Protein AF-A0A809SXU4-F1 (afdb_monomer_lite)

pLDDT: mean 78.51, std 15.18, range [41.0, 93.62]

Radius of gyration: 14.76 Å; chains: 1; bounding box: 30×31×52 Å

Foldseek 3Di:
DDPPPPPPVLQLEEEEAECCVVVACPPPAPQSYQEYEYEHEQPPPDYDDDPVRHHPNHHYHYHYQHDDDPCSSVVVSVVVVVVCVVVVSPHYDYDYDD

Organism: Klebsiella pneumoniae (NCBI:txid573)

Structure (mmCIF, N/CA/C/O backbone):
data_AF-A0A809SXU4-F1
#
_entry.id   AF-A0A809SXU4-F1
#
loop_
_atom_site.group_PDB
_atom_site.id
_atom_site.type_symbol
_atom_site.label_atom_id
_atom_site.label_alt_id
_atom_site.label_comp_id
_atom_site.label_asym_id
_atom_site.label_entity_id
_atom_site.label_seq_id
_atom_site.pdbx_PDB_ins_code
_atom_site.Cartn_x
_atom_site.Cartn_y
_atom_site.Cartn_z
_atom_site.occupancy
_atom_site.B_iso_or_equiv
_atom_site.auth_seq_id
_atom_site.auth_comp_id
_atom_site.auth_asym_id
_atom_site.auth_atom_id
_atom_site.pdbx_PDB_model_num
ATOM 1 N N . MET A 1 1 ? -11.048 12.359 38.877 1.00 41.00 1 MET A N 1
ATOM 2 C CA . MET A 1 1 ? -10.038 11.757 37.990 1.00 41.00 1 MET A CA 1
ATOM 3 C C . MET A 1 1 ? -10.688 11.734 36.630 1.00 41.00 1 MET A C 1
ATOM 5 O O . MET A 1 1 ? -11.607 10.958 36.426 1.00 41.00 1 MET A O 1
ATOM 9 N N . GLU A 1 2 ? -10.363 12.722 35.806 1.00 42.03 2 GLU A N 1
ATOM 10 C CA . GLU A 1 2 ? -10.868 12.820 34.439 1.00 42.03 2 GLU A CA 1
ATOM 11 C C . GLU A 1 2 ? -10.062 11.820 33.613 1.00 42.03 2 GLU A C 1
ATOM 13 O O . GLU A 1 2 ? -8.846 11.960 33.468 1.00 42.03 2 GLU A O 1
ATOM 18 N N . GLU A 1 3 ? -10.713 10.744 33.179 1.00 43.44 3 GLU A N 1
ATOM 19 C CA . GLU A 1 3 ? -10.144 9.851 32.179 1.00 43.44 3 GLU A CA 1
ATOM 20 C C . GLU A 1 3 ? -10.038 10.647 30.880 1.00 43.44 3 GLU A C 1
ATOM 22 O O . GLU A 1 3 ? -11.036 10.948 30.225 1.00 43.44 3 GLU A O 1
ATOM 27 N N . ASN A 1 4 ? -8.811 11.040 30.544 1.00 41.62 4 ASN A N 1
ATOM 28 C CA . ASN A 1 4 ? -8.479 11.645 29.265 1.00 41.62 4 ASN A CA 1
ATOM 29 C C . ASN A 1 4 ? -8.677 10.590 28.171 1.00 41.62 4 ASN A C 1
ATOM 31 O O . ASN A 1 4 ? -7.734 9.911 27.771 1.00 41.62 4 ASN A O 1
ATOM 35 N N . ASN A 1 5 ? -9.913 10.435 27.703 1.00 47.47 5 ASN A N 1
ATOM 36 C CA . ASN A 1 5 ? -10.215 9.705 26.484 1.00 47.47 5 ASN A CA 1
ATOM 37 C C . ASN A 1 5 ? -9.682 10.525 25.309 1.00 47.47 5 ASN A C 1
ATOM 39 O O . ASN A 1 5 ? -10.404 11.297 24.684 1.00 47.47 5 ASN A O 1
ATOM 43 N N . THR A 1 6 ? -8.400 10.349 24.989 1.00 44.56 6 THR A N 1
ATOM 44 C CA . THR A 1 6 ? -7.902 10.603 23.640 1.00 44.56 6 THR A CA 1
ATOM 45 C C . THR A 1 6 ? -8.509 9.533 22.740 1.00 44.56 6 THR A C 1
ATOM 47 O O . THR A 1 6 ? -7.860 8.551 22.386 1.00 44.56 6 THR A O 1
ATOM 50 N N . SER A 1 7 ? -9.791 9.688 22.413 1.00 44.38 7 SER A N 1
ATOM 51 C CA . SER A 1 7 ? -10.376 9.051 21.246 1.00 44.38 7 SER A CA 1
ATOM 52 C C . SER A 1 7 ? -9.749 9.736 20.041 1.00 44.38 7 SER A C 1
ATOM 54 O O . SER A 1 7 ? -10.315 10.659 19.462 1.00 44.38 7 SER A O 1
ATOM 56 N N . THR A 1 8 ? -8.524 9.343 19.703 1.00 49.75 8 THR A N 1
ATOM 57 C CA . THR A 1 8 ? -8.031 9.511 18.344 1.00 49.75 8 THR A CA 1
ATOM 58 C C . THR A 1 8 ? -9.122 8.909 17.475 1.00 49.75 8 THR A C 1
ATOM 60 O O . THR A 1 8 ? -9.437 7.727 17.636 1.00 49.75 8 THR A O 1
ATOM 63 N N . ASP A 1 9 ? -9.780 9.722 16.650 1.00 54.47 9 ASP A N 1
ATOM 64 C CA . ASP A 1 9 ? -10.767 9.225 15.705 1.00 54.47 9 ASP A CA 1
ATOM 65 C C . ASP A 1 9 ? -10.080 8.111 14.917 1.00 54.47 9 ASP A C 1
ATOM 67 O O . ASP A 1 9 ? -9.191 8.381 14.102 1.00 54.47 9 ASP A O 1
ATOM 71 N N . LYS A 1 10 ? -10.454 6.851 15.198 1.00 52.56 10 LYS A N 1
ATOM 72 C CA . LYS A 1 10 ? -9.837 5.637 14.623 1.00 52.56 10 LYS A CA 1
ATOM 73 C C . LYS A 1 10 ? -9.779 5.686 13.091 1.00 52.56 10 LYS A C 1
ATOM 75 O O . LYS A 1 10 ? -9.046 4.939 12.461 1.00 52.56 10 LYS A O 1
ATOM 80 N N . ASN A 1 11 ? -10.552 6.591 12.501 1.00 60.09 11 ASN A N 1
ATOM 81 C CA . ASN A 1 11 ? -10.737 6.770 11.080 1.00 60.09 11 ASN A CA 1
ATOM 82 C C . ASN A 1 11 ? -9.772 7.767 10.407 1.00 60.09 11 ASN A C 1
ATOM 84 O O . ASN A 1 11 ? -9.939 8.035 9.223 1.00 60.09 11 ASN A O 1
ATOM 88 N N . THR A 1 12 ? -8.805 8.350 11.126 1.00 72.69 12 THR A N 1
ATOM 89 C CA . THR A 1 12 ? -7.885 9.359 10.547 1.00 72.69 12 THR A CA 1
ATOM 90 C C . THR A 1 12 ? -6.496 8.823 10.204 1.00 72.69 12 THR A C 1
ATOM 92 O O . THR A 1 12 ? -5.791 9.427 9.398 1.00 72.69 12 THR A O 1
ATOM 95 N N . LEU A 1 13 ? -6.088 7.680 10.768 1.00 85.38 13 LEU A N 1
ATOM 96 C CA . LEU A 1 13 ? -4.766 7.113 10.505 1.00 85.38 13 LEU A CA 1
ATOM 97 C C . LEU A 1 13 ? -4.748 6.336 9.187 1.00 85.38 13 LEU A C 1
ATOM 99 O O . LEU A 1 13 ? -5.533 5.407 8.987 1.00 85.38 13 LEU A O 1
ATOM 103 N N . THR A 1 14 ? -3.792 6.689 8.329 1.00 89.00 14 THR A N 1
ATOM 104 C CA . THR A 1 14 ? -3.492 5.972 7.084 1.00 89.00 14 THR A CA 1
ATOM 105 C C . THR A 1 14 ? -2.190 5.191 7.227 1.00 89.00 14 THR A C 1
ATOM 107 O O . THR A 1 14 ? -1.168 5.778 7.593 1.00 89.00 14 THR A O 1
ATOM 110 N N . ALA A 1 15 ? -2.215 3.897 6.899 1.00 90.19 15 ALA A N 1
ATOM 111 C CA . ALA A 1 15 ? -1.016 3.078 6.744 1.00 90.19 15 ALA A CA 1
ATOM 112 C C . ALA A 1 15 ? -0.621 2.968 5.268 1.00 90.19 15 ALA A C 1
ATOM 114 O O . ALA A 1 15 ? -1.433 2.606 4.414 1.00 90.19 15 ALA A O 1
ATOM 115 N N . LEU A 1 16 ? 0.652 3.226 4.986 1.00 92.19 16 LEU A N 1
ATOM 116 C CA . LEU A 1 16 ? 1.305 2.905 3.719 1.00 92.19 16 LEU A CA 1
ATOM 117 C C . LEU A 1 16 ? 2.105 1.621 3.945 1.00 92.19 16 LEU A C 1
ATOM 119 O O . LEU A 1 16 ? 2.939 1.593 4.847 1.00 92.19 16 LEU A O 1
ATOM 123 N N . ILE A 1 17 ? 1.815 0.570 3.180 1.00 91.25 17 ILE A N 1
ATOM 124 C CA . ILE A 1 17 ? 2.385 -0.763 3.392 1.00 91.25 17 ILE A CA 1
ATOM 125 C C . ILE A 1 17 ? 3.179 -1.192 2.163 1.00 91.25 17 ILE A C 1
ATOM 127 O O . ILE A 1 17 ? 2.628 -1.287 1.064 1.00 91.25 17 ILE A O 1
ATOM 131 N N . ASP A 1 18 ? 4.450 -1.513 2.378 1.00 90.94 18 ASP A N 1
ATOM 132 C CA . ASP A 1 18 ? 5.312 -2.159 1.395 1.00 90.94 18 ASP A CA 1
ATOM 133 C C . ASP A 1 18 ? 5.123 -3.684 1.424 1.00 90.94 18 ASP A C 1
ATOM 135 O O . ASP A 1 18 ? 5.745 -4.416 2.197 1.00 90.94 18 ASP A O 1
ATOM 139 N N . TYR A 1 19 ? 4.221 -4.187 0.585 1.00 90.62 19 TYR A N 1
ATOM 140 C CA . TYR A 1 19 ? 3.964 -5.622 0.502 1.00 90.62 19 TYR A CA 1
ATOM 141 C C . TYR A 1 19 ? 5.011 -6.360 -0.346 1.00 90.62 19 TYR A C 1
ATOM 143 O O . TYR A 1 19 ? 5.118 -7.584 -0.239 1.00 90.62 19 TYR A O 1
ATOM 151 N N . GLU A 1 20 ? 5.789 -5.654 -1.176 1.00 86.25 20 GLU A N 1
ATOM 152 C CA . GLU A 1 20 ? 6.884 -6.255 -1.951 1.00 86.25 20 GLU A CA 1
ATOM 153 C C . GLU A 1 20 ? 7.930 -6.855 -1.017 1.00 86.25 20 GLU A C 1
ATOM 155 O O . GLU A 1 20 ? 8.314 -8.012 -1.194 1.00 86.25 20 GLU A O 1
ATOM 160 N N . ASN A 1 21 ? 8.291 -6.106 0.022 1.00 83.50 21 ASN A N 1
ATOM 161 C CA . ASN A 1 21 ? 9.282 -6.532 0.999 1.00 83.50 21 ASN A CA 1
ATOM 162 C C . ASN A 1 21 ? 8.694 -7.421 2.109 1.00 83.50 21 ASN A C 1
ATOM 164 O O . ASN A 1 21 ? 9.344 -8.370 2.543 1.00 83.50 21 ASN A O 1
ATOM 168 N N . CYS A 1 22 ? 7.440 -7.195 2.514 1.00 80.38 22 CYS A N 1
ATOM 169 C CA . CYS A 1 22 ? 6.825 -7.934 3.621 1.00 80.38 22 CYS A CA 1
ATOM 170 C C . CYS A 1 22 ? 6.307 -9.337 3.228 1.00 80.38 22 CYS A C 1
ATOM 172 O O . CYS A 1 22 ? 6.372 -10.291 4.006 1.00 80.38 22 CYS A O 1
ATOM 174 N N . GLY A 1 23 ? 5.743 -9.490 2.024 1.00 75.19 23 GLY A N 1
ATOM 175 C CA . GLY A 1 23 ? 5.217 -10.759 1.498 1.00 75.19 23 GLY A CA 1
ATOM 176 C C . GLY A 1 23 ? 3.952 -11.323 2.177 1.00 75.19 23 GLY A C 1
ATOM 177 O O . GLY A 1 23 ? 3.251 -12.129 1.560 1.00 75.19 23 GLY A O 1
ATOM 178 N N . SER A 1 24 ? 3.624 -10.921 3.411 1.00 83.19 24 SER A N 1
ATOM 179 C CA . SER A 1 24 ? 2.429 -11.353 4.152 1.00 83.19 24 SER A CA 1
ATOM 180 C C . SER A 1 24 ? 2.077 -10.381 5.281 1.00 83.19 24 SER A C 1
ATOM 182 O O . SER A 1 24 ? 2.932 -10.048 6.086 1.00 83.19 24 SER A O 1
ATOM 184 N N . LEU A 1 25 ? 0.791 -10.053 5.447 1.00 85.75 25 LEU A N 1
ATOM 185 C CA . LEU A 1 25 ? 0.322 -9.186 6.544 1.00 85.75 25 LEU A CA 1
ATOM 186 C C . LEU A 1 25 ? 0.009 -9.920 7.860 1.00 85.75 25 LEU A C 1
ATOM 188 O O . LEU A 1 25 ? -0.516 -9.324 8.798 1.00 85.75 25 LEU A O 1
ATOM 192 N N . LYS A 1 26 ? 0.280 -11.227 7.945 1.00 83.44 26 LYS A N 1
ATOM 193 C CA . LYS A 1 26 ? 0.036 -12.003 9.170 1.00 83.44 26 LYS A CA 1
ATOM 194 C C . LYS A 1 26 ? 0.830 -11.441 10.351 1.00 83.44 26 LYS A C 1
ATOM 196 O O . LYS A 1 26 ? 2.018 -11.170 10.220 1.00 83.44 26 LYS A O 1
ATOM 201 N N . ASN A 1 27 ? 0.186 -11.382 11.516 1.00 80.19 27 ASN A N 1
ATOM 202 C CA . ASN A 1 27 ? 0.747 -10.883 12.779 1.00 80.19 27 ASN A CA 1
ATOM 203 C C . ASN A 1 27 ? 1.079 -9.380 12.798 1.00 80.19 27 ASN A C 1
ATOM 205 O O . ASN A 1 27 ? 1.756 -8.922 13.717 1.00 80.19 27 ASN A O 1
ATOM 209 N N . ILE A 1 28 ? 0.598 -8.606 11.824 1.00 82.25 28 ILE A N 1
ATOM 210 C CA . ILE A 1 28 ? 0.700 -7.145 11.834 1.00 82.25 28 ILE A CA 1
ATOM 211 C C . ILE A 1 28 ? -0.614 -6.601 12.393 1.00 82.25 28 ILE A C 1
ATOM 213 O O . ILE A 1 28 ? -1.680 -6.865 11.839 1.00 82.25 28 ILE A O 1
ATOM 217 N N . SER A 1 29 ? -0.554 -5.853 13.498 1.00 84.12 29 SER A N 1
ATOM 218 C CA . SER A 1 29 ? -1.747 -5.204 14.051 1.00 84.12 29 SER A CA 1
ATOM 219 C C . SER A 1 29 ? -2.118 -3.995 13.196 1.00 84.12 29 SER A C 1
ATOM 221 O O . SER A 1 29 ? -1.370 -3.018 13.131 1.00 84.12 29 SER A O 1
ATOM 223 N N . LEU A 1 30 ? -3.270 -4.074 12.526 1.00 86.25 30 LEU A N 1
ATOM 224 C CA . LEU A 1 30 ? -3.776 -3.017 11.649 1.00 86.25 30 LEU A CA 1
ATOM 225 C C . LEU A 1 30 ? -5.043 -2.346 12.197 1.00 86.25 30 LEU A C 1
ATOM 227 O O . LEU A 1 30 ? -5.536 -1.411 11.579 1.00 86.25 30 LEU A O 1
ATOM 231 N N . GLU A 1 31 ? -5.541 -2.766 13.366 1.00 84.88 31 GLU A N 1
ATOM 232 C CA . GLU A 1 31 ? -6.835 -2.367 13.954 1.00 84.88 31 GLU A CA 1
ATOM 233 C C . GLU A 1 31 ? -7.014 -0.854 14.185 1.00 84.88 31 GLU A C 1
ATOM 235 O O . GLU A 1 31 ? -8.136 -0.373 14.346 1.00 84.88 31 GLU A O 1
ATOM 240 N N . GLN A 1 32 ? -5.919 -0.094 14.230 1.00 83.88 32 GLN A N 1
ATOM 241 C CA . GLN A 1 32 ? -5.939 1.349 14.485 1.00 83.88 32 GLN A CA 1
ATOM 242 C C . GLN A 1 32 ? -6.061 2.216 13.223 1.00 83.88 32 GLN A C 1
ATOM 244 O O . GLN A 1 32 ? -6.211 3.429 13.346 1.00 83.88 32 GLN A O 1
ATOM 249 N N . TYR A 1 33 ? -5.956 1.630 12.027 1.00 87.31 33 TYR A N 1
ATOM 250 C CA . TYR A 1 33 ? -5.913 2.381 10.772 1.00 87.31 33 TYR A CA 1
ATOM 251 C C . TYR A 1 33 ? -7.277 2.412 10.083 1.00 87.31 33 TYR A C 1
ATOM 253 O O . TYR A 1 33 ? -7.853 1.370 9.784 1.00 87.31 33 TYR A O 1
ATOM 261 N N . GLY A 1 34 ? -7.770 3.611 9.772 1.00 87.31 34 GLY A N 1
ATOM 262 C CA . GLY A 1 34 ? -8.993 3.799 8.984 1.00 87.31 34 GLY A CA 1
ATOM 263 C C . GLY A 1 34 ? -8.773 3.595 7.484 1.00 87.31 34 GLY A C 1
ATOM 264 O O . GLY A 1 34 ? -9.699 3.240 6.753 1.00 87.31 34 GLY A O 1
ATOM 265 N N . GLU A 1 35 ? -7.537 3.775 7.015 1.00 89.94 35 GLU A N 1
ATOM 266 C CA . GLU A 1 35 ? -7.145 3.530 5.631 1.00 89.94 35 GLU A CA 1
ATOM 267 C C . GLU A 1 35 ? -5.842 2.735 5.547 1.00 89.94 35 GLU A C 1
ATOM 269 O O . GLU A 1 35 ? -4.863 3.023 6.235 1.00 89.94 35 GLU A O 1
ATOM 274 N N . LEU A 1 36 ? -5.823 1.752 4.651 1.00 90.62 36 LEU A N 1
ATOM 275 C CA . LEU A 1 36 ? -4.663 0.933 4.338 1.00 90.62 36 LEU A CA 1
ATOM 276 C C . LEU A 1 36 ? -4.378 1.026 2.841 1.00 90.62 36 LEU A C 1
ATOM 278 O O . LEU A 1 36 ? -5.217 0.663 2.013 1.00 90.62 36 LEU A O 1
ATOM 282 N N . ILE A 1 37 ? -3.181 1.480 2.490 1.00 93.25 37 ILE A N 1
ATOM 283 C CA . ILE A 1 37 ? -2.703 1.562 1.113 1.00 93.25 37 ILE A CA 1
ATOM 284 C C . ILE A 1 37 ? -1.545 0.579 0.957 1.00 93.25 37 ILE A C 1
ATOM 286 O O . ILE A 1 37 ? -0.445 0.807 1.454 1.00 93.25 37 ILE A O 1
ATOM 290 N N . ILE A 1 38 ? -1.801 -0.517 0.252 1.00 92.62 38 ILE A N 1
ATOM 291 C CA . ILE A 1 38 ? -0.881 -1.640 0.090 1.00 92.62 38 ILE A CA 1
ATOM 292 C C . ILE A 1 38 ? -0.218 -1.538 -1.281 1.00 92.62 38 ILE A C 1
ATOM 294 O O . ILE A 1 38 ? -0.898 -1.631 -2.305 1.00 92.62 38 ILE A O 1
ATOM 298 N N . PHE A 1 39 ? 1.098 -1.361 -1.312 1.00 93.62 39 PHE A N 1
ATOM 299 C CA . PHE A 1 39 ? 1.886 -1.324 -2.538 1.00 93.62 39 PHE A CA 1
ATOM 300 C C . PHE A 1 39 ? 2.453 -2.702 -2.827 1.00 93.62 39 PHE A C 1
ATOM 302 O O . PHE A 1 39 ? 3.087 -3.309 -1.969 1.00 93.62 39 PHE A O 1
ATOM 309 N N . VAL A 1 40 ? 2.206 -3.192 -4.037 1.00 92.88 40 VAL A N 1
ATOM 310 C CA . VAL A 1 40 ? 2.649 -4.518 -4.472 1.00 92.88 40 VAL A CA 1
ATOM 311 C C . VAL A 1 40 ? 3.539 -4.388 -5.695 1.00 92.88 40 VAL A C 1
ATOM 313 O O . VAL A 1 40 ? 3.286 -3.566 -6.585 1.00 92.88 40 VAL A O 1
ATOM 316 N N . GLY A 1 41 ? 4.581 -5.213 -5.731 1.00 91.88 41 GLY A N 1
ATOM 317 C CA . GLY A 1 41 ? 5.524 -5.249 -6.833 1.00 91.88 41 GLY A CA 1
ATOM 318 C C . GLY A 1 41 ? 4.893 -5.778 -8.129 1.00 91.88 41 GLY A C 1
ATOM 319 O O . GLY A 1 41 ? 3.858 -6.455 -8.121 1.00 91.88 41 GLY A O 1
ATOM 320 N N . PRO A 1 42 ? 5.542 -5.543 -9.278 1.00 88.44 42 PRO A N 1
ATOM 321 C CA . PRO A 1 42 ? 5.031 -5.904 -10.606 1.00 88.44 42 PRO A CA 1
ATOM 322 C C . PRO A 1 42 ? 4.826 -7.412 -10.810 1.00 88.44 42 PRO A C 1
ATOM 324 O O . PRO A 1 42 ? 4.064 -7.813 -11.685 1.00 88.44 42 PRO A O 1
ATOM 327 N N . GLN A 1 43 ? 5.518 -8.253 -10.036 1.00 88.50 43 GLN A N 1
ATOM 328 C CA . GLN A 1 43 ? 5.442 -9.715 -10.137 1.00 88.50 43 GLN A CA 1
ATOM 329 C C . GLN A 1 43 ? 4.503 -10.347 -9.093 1.00 88.50 43 GLN A C 1
ATOM 331 O O . GLN A 1 43 ? 4.212 -11.542 -9.174 1.00 88.50 43 GLN A O 1
ATOM 336 N N . GLN A 1 44 ? 3.995 -9.571 -8.129 1.00 87.06 44 GLN A N 1
ATOM 337 C CA . GLN A 1 44 ? 3.064 -10.056 -7.108 1.00 87.06 44 GLN A CA 1
ATOM 338 C C . GLN A 1 44 ? 1.628 -10.012 -7.629 1.00 87.06 44 GLN A C 1
ATOM 340 O O . GLN A 1 44 ? 0.915 -9.022 -7.501 1.00 87.06 44 GLN A O 1
ATOM 345 N N . ASN A 1 45 ? 1.198 -11.132 -8.209 1.00 85.19 45 ASN A N 1
ATOM 346 C CA . ASN A 1 45 ? -0.156 -11.297 -8.751 1.00 85.19 45 ASN A CA 1
ATOM 347 C C . ASN A 1 45 ? -1.197 -11.694 -7.691 1.00 85.19 45 ASN A C 1
ATOM 349 O O . ASN A 1 45 ? -2.392 -11.712 -7.977 1.00 85.19 45 ASN A O 1
ATOM 353 N N . VAL A 1 46 ? -0.751 -12.061 -6.487 1.00 86.38 46 VAL A N 1
ATOM 354 C CA . VAL A 1 46 ? -1.614 -12.503 -5.388 1.00 86.38 46 VAL A CA 1
ATOM 355 C C . VAL A 1 46 ? -1.243 -11.738 -4.127 1.00 86.38 46 VAL A C 1
ATOM 357 O O . VAL A 1 46 ? -0.082 -11.720 -3.721 1.00 86.38 46 VAL A O 1
ATOM 360 N N . VAL A 1 47 ? -2.256 -11.153 -3.494 1.00 85.69 47 VAL A N 1
ATOM 361 C CA . VAL A 1 47 ? -2.171 -10.499 -2.186 1.00 85.69 47 VAL A CA 1
ATOM 362 C C . VAL A 1 47 ? -3.086 -11.259 -1.247 1.00 85.69 47 VAL A C 1
ATOM 364 O O . VAL A 1 47 ? -4.270 -11.431 -1.540 1.00 85.69 47 VAL A O 1
ATOM 367 N N . VAL A 1 48 ? -2.544 -11.735 -0.129 1.00 86.06 48 VAL A N 1
ATOM 368 C CA . VAL A 1 48 ? -3.331 -12.448 0.876 1.00 86.06 48 VAL A CA 1
ATOM 369 C C . VAL A 1 48 ? -3.624 -11.493 2.018 1.00 86.06 48 VAL A C 1
ATOM 371 O O . VAL A 1 48 ? -2.734 -11.114 2.777 1.00 86.06 48 VAL A O 1
ATOM 374 N N . LEU A 1 49 ? -4.892 -11.111 2.126 1.00 83.62 49 LEU A N 1
ATOM 375 C CA . LEU A 1 49 ? -5.397 -10.256 3.188 1.00 83.62 49 LEU A CA 1
ATOM 376 C C . LEU A 1 49 ? -5.889 -11.145 4.351 1.00 83.62 49 LEU A C 1
ATOM 378 O O . LEU A 1 49 ? -6.821 -11.928 4.151 1.00 83.62 49 LEU A O 1
ATOM 382 N N . PRO A 1 50 ? -5.277 -11.079 5.549 1.00 79.00 50 PRO A N 1
ATOM 383 C CA . PRO A 1 50 ? -5.740 -11.822 6.720 1.00 79.00 50 PRO A CA 1
ATOM 384 C C . PRO A 1 50 ? -7.078 -11.261 7.225 1.00 79.00 50 PRO A C 1
ATOM 386 O O . PRO A 1 50 ? -7.145 -10.146 7.732 1.00 79.00 50 PRO A O 1
ATOM 389 N N . ALA A 1 51 ? -8.157 -12.027 7.054 1.00 69.62 51 ALA A N 1
ATOM 390 C CA . ALA A 1 51 ? -9.533 -11.577 7.301 1.00 69.62 51 ALA A CA 1
ATOM 391 C C . ALA A 1 51 ? -9.812 -11.123 8.748 1.00 69.62 51 ALA A C 1
ATOM 393 O O . ALA A 1 51 ? -10.750 -10.371 8.983 1.00 69.62 51 ALA A O 1
ATOM 394 N N . ASP A 1 52 ? -9.007 -11.581 9.700 1.00 71.31 52 ASP A N 1
ATOM 395 C CA . ASP A 1 52 ? -9.089 -11.300 11.133 1.00 71.31 52 ASP A CA 1
ATOM 396 C C . ASP A 1 52 ? -8.299 -10.059 11.571 1.00 71.31 52 ASP A C 1
ATOM 398 O O . ASP A 1 52 ? -8.456 -9.612 12.701 1.00 71.31 52 ASP A O 1
ATOM 402 N N . SER A 1 53 ? -7.454 -9.499 10.702 1.00 69.62 53 SER A N 1
ATOM 403 C CA . SER A 1 53 ? -6.520 -8.431 11.084 1.00 69.62 53 SER A CA 1
ATOM 404 C C . SER A 1 53 ? -6.963 -7.034 10.637 1.00 69.62 53 SER A C 1
ATOM 406 O O . SER A 1 53 ? -6.295 -6.056 10.966 1.00 69.62 53 SER A O 1
ATOM 408 N N . PHE A 1 54 ? -8.057 -6.916 9.874 1.00 76.56 54 PHE A N 1
ATOM 409 C CA . PHE A 1 54 ? -8.527 -5.628 9.359 1.00 76.56 54 PHE A CA 1
ATOM 410 C C . PHE A 1 54 ? -9.567 -4.988 10.279 1.00 76.56 54 PHE A C 1
ATOM 412 O O . PHE A 1 54 ? -10.553 -5.644 10.622 1.00 76.56 54 PHE A O 1
ATOM 419 N N . PRO A 1 55 ? -9.403 -3.702 10.630 1.00 72.88 55 PRO A N 1
ATOM 420 C CA . PRO A 1 55 ? -10.436 -2.977 11.349 1.00 72.88 55 PRO A CA 1
ATOM 421 C C . PRO A 1 55 ? -11.742 -2.909 10.559 1.00 72.88 55 PRO A C 1
ATOM 423 O O . PRO A 1 55 ? -11.761 -2.721 9.339 1.00 72.88 55 PRO A O 1
ATOM 426 N N . GLU A 1 56 ? -12.851 -3.036 11.283 1.00 79.75 56 GLU A N 1
ATOM 427 C CA . GLU A 1 56 ? -14.191 -2.914 10.722 1.00 79.75 56 GLU A CA 1
ATOM 428 C C . GLU A 1 56 ? -14.379 -1.532 10.073 1.00 79.75 56 GLU A C 1
ATOM 430 O O . GLU A 1 56 ? -14.134 -0.497 10.692 1.00 79.75 56 GLU A O 1
ATOM 435 N N . GLY A 1 57 ? -14.804 -1.518 8.806 1.00 80.38 57 GLY A N 1
ATOM 436 C CA . GLY A 1 57 ? -15.060 -0.286 8.052 1.00 80.38 57 GLY A CA 1
ATOM 437 C C . GLY A 1 57 ? -13.827 0.391 7.444 1.00 80.38 57 GLY A C 1
ATOM 438 O O . GLY A 1 57 ? -13.983 1.430 6.802 1.00 80.38 57 GLY A O 1
ATOM 439 N N . ALA A 1 58 ? -12.628 -0.181 7.584 1.00 86.12 58 ALA A N 1
ATOM 440 C CA . ALA A 1 58 ? -11.424 0.406 7.010 1.00 86.12 58 ALA A CA 1
ATOM 441 C C . ALA A 1 58 ? -11.399 0.352 5.478 1.00 86.12 58 ALA A C 1
ATOM 443 O O . ALA A 1 58 ? -11.791 -0.633 4.843 1.00 86.12 58 ALA A O 1
ATOM 444 N N . ARG A 1 59 ? -10.882 1.421 4.868 1.00 89.50 59 ARG A N 1
ATOM 445 C CA . ARG A 1 59 ? -10.703 1.512 3.420 1.00 89.50 59 ARG A CA 1
ATOM 446 C C . ARG A 1 59 ? -9.395 0.847 3.011 1.00 89.50 59 ARG A C 1
ATOM 448 O O . ARG A 1 59 ? -8.321 1.340 3.339 1.00 89.50 59 ARG A O 1
ATOM 455 N N . ILE A 1 60 ? -9.481 -0.229 2.233 1.00 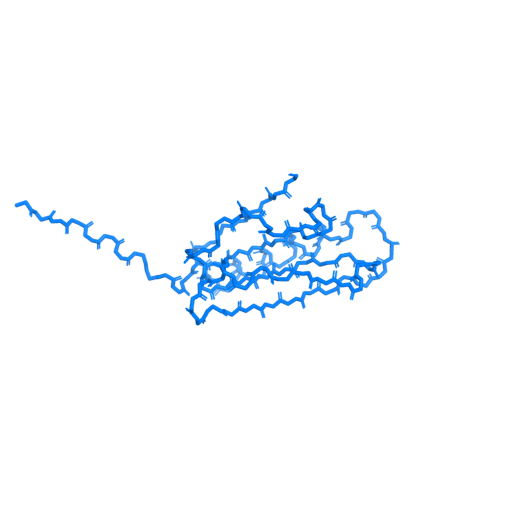90.00 60 ILE A N 1
ATOM 456 C CA . ILE A 1 60 ? -8.306 -0.939 1.715 1.00 90.00 60 ILE A CA 1
ATOM 457 C C . ILE A 1 60 ? -8.112 -0.598 0.237 1.00 90.00 60 ILE A C 1
ATOM 459 O O . ILE A 1 60 ? -8.998 -0.825 -0.586 1.00 90.00 60 ILE A O 1
ATOM 463 N N . THR A 1 61 ? -6.932 -0.084 -0.103 1.00 92.12 61 THR A N 1
ATOM 464 C CA . THR A 1 61 ? -6.507 0.197 -1.477 1.00 92.12 61 THR A CA 1
ATOM 465 C C . THR A 1 61 ? -5.277 -0.636 -1.807 1.00 92.12 61 THR A C 1
ATOM 467 O O . THR A 1 61 ? -4.263 -0.534 -1.124 1.00 92.12 61 THR A O 1
ATOM 470 N N . ILE A 1 62 ? -5.329 -1.423 -2.883 1.00 91.88 62 ILE A N 1
ATOM 471 C CA . ILE A 1 62 ? -4.160 -2.140 -3.411 1.00 91.88 62 ILE A CA 1
ATOM 472 C C . ILE A 1 62 ? -3.636 -1.376 -4.626 1.00 91.88 62 ILE A C 1
ATOM 474 O O . ILE A 1 62 ? -4.380 -1.116 -5.573 1.00 91.88 62 ILE A O 1
ATOM 478 N N . ARG A 1 63 ? -2.351 -1.017 -4.605 1.00 92.62 63 ARG A N 1
ATOM 479 C CA . ARG A 1 63 ? -1.655 -0.351 -5.707 1.00 92.62 63 ARG A CA 1
ATOM 480 C C . ARG A 1 63 ? -0.563 -1.247 -6.257 1.00 92.62 63 ARG A C 1
ATOM 482 O O . ARG A 1 63 ? 0.507 -1.376 -5.671 1.00 92.62 63 ARG A O 1
ATOM 489 N N . GLN A 1 64 ? -0.837 -1.832 -7.416 1.00 92.25 64 GLN A N 1
ATOM 490 C CA . GLN A 1 64 ? 0.173 -2.567 -8.158 1.00 92.25 64 GLN A CA 1
ATOM 491 C C . GLN A 1 64 ? 1.065 -1.602 -8.924 1.00 92.25 64 GLN A C 1
ATOM 493 O O . GLN A 1 64 ? 0.600 -0.846 -9.780 1.00 92.25 64 GLN A O 1
ATOM 498 N N . VAL A 1 65 ? 2.353 -1.632 -8.605 1.00 91.31 65 VAL A N 1
ATOM 499 C CA . VAL A 1 65 ? 3.356 -0.834 -9.296 1.00 91.31 65 VAL A CA 1
ATOM 500 C C . VAL A 1 65 ? 3.723 -1.534 -10.602 1.00 91.31 65 VAL A C 1
ATOM 502 O O . VAL A 1 65 ? 4.107 -2.702 -10.623 1.00 91.31 65 VAL A O 1
ATOM 505 N N . SER A 1 66 ? 3.583 -0.821 -11.720 1.00 81.62 66 SER A N 1
ATOM 506 C CA . SER A 1 66 ? 3.900 -1.351 -13.045 1.00 81.62 66 SER A CA 1
ATOM 507 C C . SER A 1 66 ? 5.403 -1.303 -13.325 1.00 81.62 66 SER A C 1
ATOM 509 O O . SER A 1 66 ? 6.052 -0.287 -13.075 1.00 81.62 66 SER A O 1
ATOM 511 N N . GLY A 1 67 ? 5.926 -2.360 -13.947 1.00 82.69 67 GLY A N 1
ATOM 512 C CA . GLY A 1 67 ? 7.305 -2.419 -14.437 1.00 82.69 67 GLY A CA 1
ATOM 513 C C . GLY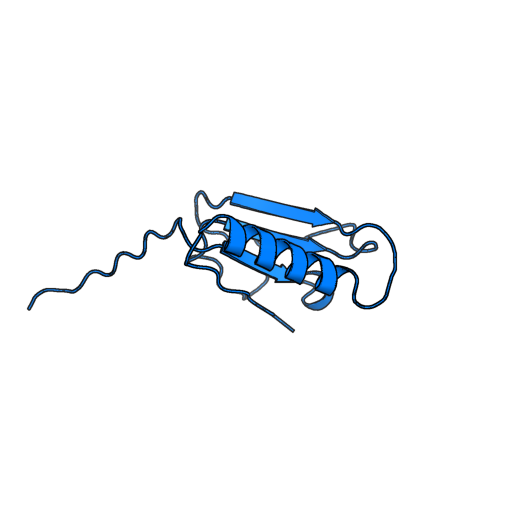 A 1 67 ? 8.311 -2.917 -13.399 1.00 82.69 67 GLY A C 1
ATOM 514 O O . GLY A 1 67 ? 8.264 -2.558 -12.225 1.00 82.69 67 GLY A O 1
ATOM 515 N N . VAL A 1 68 ? 9.246 -3.755 -13.850 1.00 78.1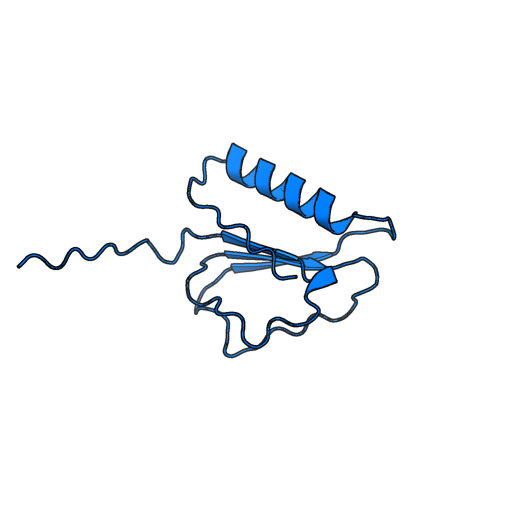2 68 VAL A N 1
ATOM 516 C CA . VAL A 1 68 ? 10.327 -4.293 -13.015 1.00 78.12 68 VAL A CA 1
ATOM 517 C C . VAL A 1 68 ? 11.486 -3.303 -13.022 1.00 78.12 68 VAL A C 1
ATOM 519 O O . VAL A 1 68 ? 12.185 -3.164 -14.022 1.00 78.12 68 VAL A O 1
ATOM 522 N N . SER A 1 69 ? 11.675 -2.605 -11.906 1.00 83.50 69 SER A N 1
ATOM 523 C CA . SER A 1 69 ? 12.810 -1.713 -11.674 1.00 83.50 69 SER A CA 1
ATOM 524 C C . SER A 1 69 ? 13.215 -1.781 -10.208 1.00 83.50 69 SER A C 1
ATOM 526 O O . SER A 1 69 ? 12.372 -1.979 -9.336 1.00 83.50 69 SER A O 1
ATOM 528 N N . ARG A 1 70 ? 14.506 -1.587 -9.931 1.00 81.62 70 ARG A N 1
ATOM 529 C CA . ARG A 1 70 ? 15.004 -1.467 -8.559 1.00 81.62 70 ARG A CA 1
ATOM 530 C C . ARG A 1 70 ? 14.340 -0.259 -7.881 1.00 81.62 70 ARG A C 1
ATOM 532 O O . ARG A 1 70 ? 14.231 0.801 -8.500 1.00 81.62 70 ARG A O 1
ATOM 539 N N . ASN A 1 71 ? 13.928 -0.446 -6.629 1.00 83.94 71 ASN A N 1
ATOM 540 C CA . ASN A 1 71 ? 13.289 0.541 -5.755 1.00 83.94 71 ASN A CA 1
ATOM 541 C C . ASN A 1 71 ? 11.959 1.121 -6.279 1.00 83.94 71 ASN A C 1
ATOM 543 O O . ASN A 1 71 ? 11.568 2.230 -5.916 1.00 83.94 71 ASN A O 1
ATOM 547 N N . ASN A 1 72 ? 11.284 0.433 -7.209 1.00 87.00 72 ASN A N 1
ATOM 548 C CA . ASN A 1 72 ? 10.096 0.987 -7.864 1.00 87.00 72 ASN A CA 1
ATOM 549 C C . ASN A 1 72 ? 8.940 1.185 -6.871 1.00 87.00 72 ASN A C 1
ATOM 551 O O . ASN A 1 72 ? 8.251 2.205 -6.922 1.00 87.00 72 ASN A O 1
ATOM 555 N N . VAL A 1 73 ? 8.753 0.237 -5.950 1.00 89.19 73 VAL A N 1
ATOM 556 C CA . VAL A 1 73 ? 7.748 0.334 -4.887 1.00 89.19 73 VAL A CA 1
ATOM 557 C C . VAL A 1 73 ? 8.086 1.466 -3.916 1.00 89.19 73 VAL A C 1
ATOM 559 O O . VAL A 1 73 ? 7.218 2.305 -3.669 1.00 89.19 73 VAL A O 1
ATOM 562 N N . ASP A 1 74 ? 9.346 1.593 -3.490 1.00 89.50 74 ASP A N 1
ATOM 563 C CA . ASP A 1 74 ? 9.813 2.687 -2.626 1.00 89.50 74 ASP A CA 1
ATOM 564 C C . ASP A 1 74 ? 9.498 4.071 -3.215 1.00 89.50 74 ASP A C 1
ATOM 566 O O . ASP A 1 74 ? 8.991 4.957 -2.525 1.00 89.50 74 ASP A O 1
ATOM 570 N N . PHE A 1 75 ? 9.728 4.270 -4.520 1.00 90.75 75 PHE A N 1
ATOM 571 C CA . PHE A 1 75 ? 9.399 5.539 -5.181 1.00 90.75 75 PHE A CA 1
ATOM 572 C C . PHE A 1 75 ? 7.901 5.857 -5.132 1.00 90.75 75 PHE A C 1
ATOM 574 O O . PHE A 1 75 ? 7.518 7.013 -4.930 1.00 90.75 75 PHE A O 1
ATOM 581 N N . HIS A 1 7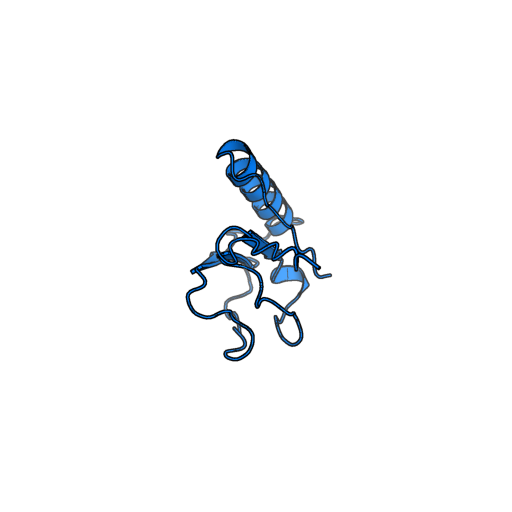6 ? 7.045 4.851 -5.310 1.00 92.00 76 HIS A N 1
ATOM 582 C CA . HIS A 1 76 ? 5.595 5.032 -5.263 1.00 92.00 76 HIS A CA 1
ATOM 583 C C . HIS A 1 76 ? 5.091 5.275 -3.837 1.00 92.00 76 HIS A C 1
ATOM 585 O O . HIS A 1 76 ? 4.186 6.094 -3.657 1.00 92.00 76 HIS A O 1
ATOM 591 N N . LEU A 1 77 ? 5.704 4.633 -2.838 1.00 91.44 77 LEU A N 1
ATOM 592 C CA . LEU A 1 77 ? 5.456 4.893 -1.419 1.00 91.44 77 LEU A CA 1
ATOM 593 C C . LEU A 1 77 ? 5.764 6.351 -1.067 1.00 91.44 77 LEU A C 1
ATOM 595 O O . LEU A 1 77 ? 4.894 7.055 -0.554 1.00 91.44 77 LEU A O 1
ATOM 599 N N . VAL A 1 78 ? 6.960 6.840 -1.418 1.00 91.06 78 VAL A N 1
ATOM 600 C CA . VAL A 1 78 ? 7.368 8.233 -1.161 1.00 91.06 78 VAL A CA 1
ATOM 601 C C . VAL A 1 78 ? 6.449 9.221 -1.880 1.00 91.06 78 VAL A C 1
ATOM 603 O O . VAL A 1 78 ? 6.021 10.212 -1.287 1.00 91.06 78 VAL A O 1
ATOM 606 N N . LEU A 1 79 ? 6.102 8.955 -3.143 1.00 91.62 79 LEU A N 1
ATOM 607 C CA . LEU A 1 79 ? 5.198 9.816 -3.905 1.00 91.62 79 LEU A CA 1
ATOM 608 C C . LEU A 1 79 ? 3.822 9.923 -3.240 1.00 91.62 79 LEU A C 1
ATOM 610 O O . LEU A 1 79 ? 3.240 11.008 -3.192 1.00 91.62 79 LEU A O 1
ATOM 614 N N . GLU A 1 80 ? 3.292 8.811 -2.735 1.00 91.88 80 GLU A N 1
ATOM 615 C CA . GLU A 1 80 ? 2.003 8.823 -2.060 1.00 91.88 80 GLU A CA 1
ATOM 616 C C . GLU A 1 80 ? 2.067 9.519 -0.704 1.00 91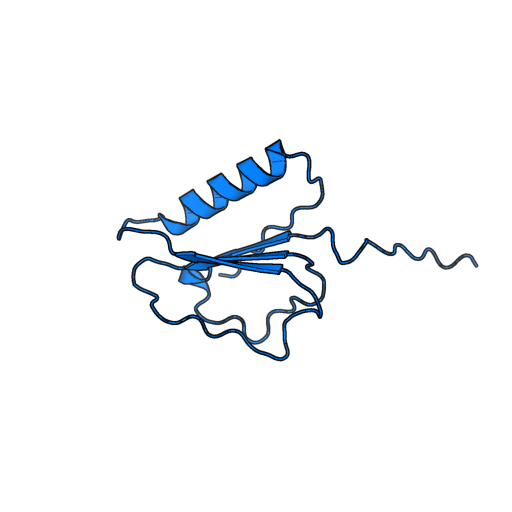.88 80 GLU A C 1
ATOM 618 O O . GLU A 1 80 ? 1.186 10.320 -0.397 1.00 91.88 80 GLU A O 1
ATOM 623 N N . LEU A 1 81 ? 3.134 9.301 0.063 1.00 88.56 81 LEU A N 1
ATOM 624 C CA . LEU A 1 81 ? 3.356 10.005 1.321 1.00 88.56 81 LEU A CA 1
ATOM 625 C C . LEU A 1 81 ? 3.358 11.527 1.110 1.00 88.56 81 LEU A C 1
ATOM 627 O O . LEU A 1 81 ? 2.668 12.252 1.826 1.00 88.56 81 LEU A O 1
ATOM 631 N N . VAL A 1 82 ? 4.044 12.010 0.067 1.00 87.75 82 VAL A N 1
ATOM 632 C CA . VAL A 1 82 ? 4.030 13.431 -0.320 1.00 87.75 82 VAL A CA 1
ATOM 633 C C . VAL A 1 82 ? 2.618 13.897 -0.685 1.00 87.75 82 VAL A C 1
ATOM 635 O O . VAL A 1 82 ? 2.196 14.965 -0.249 1.00 87.75 82 VAL A O 1
ATOM 638 N N . ARG A 1 83 ? 1.855 13.113 -1.456 1.00 89.56 83 ARG A N 1
ATOM 639 C CA . ARG A 1 83 ? 0.476 13.471 -1.835 1.00 89.56 83 ARG A CA 1
ATOM 640 C C . ARG A 1 83 ? -0.451 13.600 -0.633 1.00 89.56 83 ARG A C 1
ATOM 642 O O . ARG A 1 83 ? -1.264 14.520 -0.618 1.00 89.56 83 ARG A O 1
ATOM 649 N N . ILE A 1 84 ? -0.354 12.693 0.337 1.00 86.69 84 ILE A N 1
ATOM 650 C CA . ILE A 1 84 ? -1.173 12.739 1.556 1.00 86.69 84 ILE A CA 1
ATOM 651 C C . ILE A 1 84 ? -0.769 13.958 2.392 1.00 86.69 84 ILE A C 1
ATOM 653 O O . ILE A 1 84 ? -1.628 14.750 2.773 1.00 86.69 84 ILE A O 1
ATOM 657 N N . PHE A 1 85 ? 0.535 14.188 2.567 1.00 83.50 85 PHE A N 1
ATOM 658 C CA . PHE A 1 85 ? 1.043 15.361 3.280 1.00 83.50 85 PHE A CA 1
ATOM 659 C C . PHE A 1 85 ? 0.550 16.679 2.659 1.00 83.50 85 PHE A C 1
ATOM 661 O O . PHE A 1 85 ? 0.086 17.573 3.363 1.00 83.50 85 PHE A O 1
ATOM 668 N N . MET A 1 86 ? 0.575 16.794 1.326 1.00 83.06 86 MET A N 1
ATOM 669 C CA . MET A 1 86 ? 0.101 17.988 0.614 1.00 83.06 86 MET A CA 1
ATOM 670 C C . MET A 1 86 ? -1.415 18.210 0.702 1.00 83.06 86 MET A C 1
ATOM 672 O O . MET A 1 86 ? -1.869 19.333 0.488 1.00 83.06 86 MET A O 1
ATOM 676 N N . LYS A 1 87 ? -2.204 17.172 0.996 1.00 82.81 87 LYS A N 1
ATOM 677 C CA . LYS A 1 87 ? -3.657 17.289 1.190 1.00 82.81 87 LYS A CA 1
ATOM 678 C C . LYS A 1 87 ? -4.044 17.816 2.574 1.00 82.81 87 LYS A C 1
ATOM 680 O O . LYS A 1 87 ? -5.211 18.134 2.771 1.00 82.81 87 LYS A O 1
ATOM 685 N N . GLY A 1 88 ? -3.08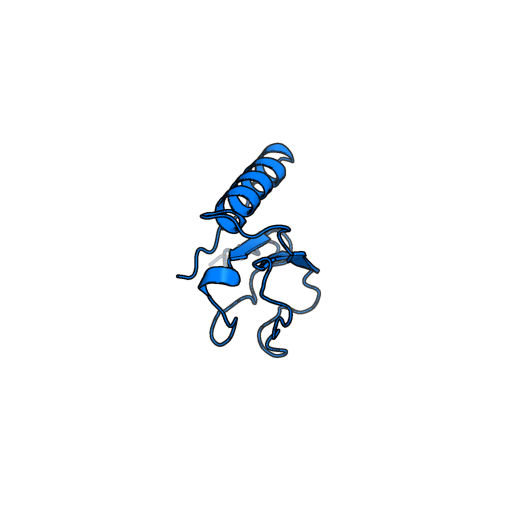6 17.962 3.493 1.00 70.00 88 GLY A N 1
ATOM 686 C CA . GLY A 1 88 ? -3.347 18.440 4.851 1.00 70.00 88 GLY A CA 1
ATOM 687 C C . GLY A 1 88 ? -3.873 17.360 5.797 1.00 70.00 88 GLY A C 1
ATOM 688 O O . GLY A 1 88 ? -4.472 17.697 6.811 1.00 70.00 88 GLY A O 1
ATOM 689 N N . ASP A 1 89 ? -3.656 16.075 5.502 1.00 63.75 89 ASP A N 1
ATOM 690 C CA . ASP A 1 89 ? -3.903 15.006 6.475 1.00 63.75 89 ASP A CA 1
ATOM 691 C C . ASP A 1 89 ? -2.712 14.921 7.438 1.00 63.75 89 ASP A C 1
ATOM 693 O O . ASP A 1 89 ? -1.626 14.446 7.101 1.00 63.75 89 ASP A O 1
ATOM 697 N N . HIS A 1 90 ? -2.905 15.440 8.652 1.00 58.75 90 HIS A N 1
ATOM 698 C CA . HIS A 1 90 ? -1.835 15.662 9.632 1.00 58.75 90 HIS A CA 1
ATOM 699 C C . HIS A 1 90 ? -1.454 14.414 10.457 1.00 58.75 90 HIS A C 1
ATOM 701 O O . HIS A 1 90 ? -0.683 14.523 11.410 1.00 58.75 90 HIS A O 1
ATOM 707 N N . SER A 1 91 ? -1.962 13.221 10.129 1.00 65.12 91 SER A N 1
ATOM 708 C CA . SER A 1 91 ? -1.728 11.996 10.913 1.00 65.12 91 SER A CA 1
ATOM 709 C C . SER A 1 91 ? -1.393 10.800 10.019 1.00 65.12 91 SER A C 1
ATOM 711 O O . SER A 1 91 ? -2.190 9.887 9.822 1.00 65.12 91 SER A O 1
ATOM 713 N N . ILE A 1 92 ? -0.179 10.813 9.465 1.00 62.56 92 ILE A N 1
ATOM 714 C CA . ILE A 1 92 ? 0.367 9.726 8.642 1.00 62.56 92 ILE A CA 1
ATOM 715 C C . ILE A 1 92 ? 1.312 8.895 9.506 1.00 62.56 92 ILE A C 1
ATOM 717 O O . ILE A 1 92 ? 2.230 9.436 10.121 1.00 62.56 92 ILE A O 1
ATOM 721 N N . THR A 1 93 ? 1.132 7.576 9.527 1.00 65.69 93 THR A N 1
ATOM 722 C CA . THR A 1 93 ? 2.155 6.651 10.026 1.00 65.69 93 THR A CA 1
ATOM 723 C C . THR A 1 93 ? 2.596 5.784 8.860 1.00 65.69 93 THR A C 1
ATOM 725 O O . THR A 1 93 ? 1.841 4.934 8.392 1.00 65.69 93 THR A O 1
ATOM 728 N N . SER A 1 94 ? 3.814 6.017 8.368 1.00 59.56 94 SER A N 1
ATOM 729 C CA . SER A 1 94 ? 4.445 5.064 7.455 1.00 59.56 94 SER A CA 1
ATOM 730 C C . SER A 1 94 ? 4.809 3.831 8.270 1.00 59.56 94 SER A C 1
ATOM 732 O O . SER A 1 94 ? 5.510 3.957 9.277 1.00 59.56 94 SER A O 1
ATOM 734 N N . ILE A 1 95 ? 4.305 2.664 7.878 1.00 59.31 95 ILE A N 1
ATOM 735 C CA . ILE A 1 95 ? 4.719 1.405 8.485 1.00 59.31 95 ILE A CA 1
ATOM 736 C C . ILE A 1 95 ? 5.631 0.717 7.479 1.00 59.31 95 ILE A C 1
ATOM 738 O O . ILE A 1 95 ? 5.184 0.006 6.581 1.00 59.31 95 ILE A O 1
ATOM 742 N N . GLU A 1 96 ? 6.928 0.959 7.625 1.00 52.16 96 GLU A N 1
ATOM 743 C CA . GLU A 1 96 ? 7.943 0.169 6.940 1.00 52.16 96 GLU A CA 1
ATOM 744 C C . GLU A 1 96 ? 8.088 -1.146 7.706 1.00 52.16 96 GLU A C 1
ATOM 746 O O . GLU A 1 96 ? 8.626 -1.178 8.814 1.00 52.16 96 GLU A O 1
ATOM 751 N N . ILE A 1 97 ? 7.540 -2.228 7.155 1.00 49.59 97 ILE A N 1
ATOM 752 C CA . ILE A 1 97 ? 7.724 -3.574 7.704 1.00 49.59 97 ILE A CA 1
ATOM 753 C C . ILE A 1 97 ? 8.675 -4.307 6.769 1.00 49.59 97 ILE A C 1
ATOM 755 O O . ILE A 1 97 ? 8.269 -4.756 5.697 1.00 49.59 97 ILE A O 1
ATOM 759 N N . GLY A 1 98 ? 9.944 -4.336 7.181 1.00 41.44 98 GLY A N 1
ATOM 760 C CA . GLY A 1 98 ? 11.018 -5.102 6.548 1.00 41.44 98 GLY A CA 1
ATOM 761 C C . GLY A 1 98 ? 11.025 -6.568 6.948 1.00 41.44 98 GLY A C 1
ATOM 762 O O . GLY A 1 98 ? 10.519 -6.895 8.048 1.00 41.44 98 GLY A O 1
#

Sequence (98 aa):
MEENNTSTDKNTLTALIDYENCGSLKNISLEQYGELIIFVGPQQNVVVLPADSFPEGARITIRQVSGVSRNNVDFHLVLELVRIFMKGDHSITSIEIG

Secondary structure (DSSP, 8-state):
---------TTS-EEEEEHHHH---TT---TT-SEEEEEE-TT-------TTSSPTT-EEEEEEPPS--TTHHHHHHHHHHHHHHHTT---EEEE---

InterPro domains:
  IPR041494 PIN-like domain [PF18475] (14-79)